Protein AF-A0A958EWM7-F1 (afdb_monomer_lite)

Structure (mmCIF, N/CA/C/O backbone):
data_AF-A0A958EWM7-F1
#
_entry.id   AF-A0A958EWM7-F1
#
loop_
_atom_site.group_PDB
_atom_site.id
_atom_site.type_symbol
_atom_site.label_atom_id
_atom_site.label_alt_id
_atom_site.label_comp_id
_atom_site.label_asym_id
_atom_site.label_entity_id
_atom_site.label_seq_id
_atom_site.pdbx_PDB_ins_code
_atom_site.Cartn_x
_atom_site.Cartn_y
_atom_site.Cartn_z
_atom_site.occupancy
_atom_site.B_iso_or_equiv
_atom_site.auth_seq_id
_atom_site.auth_comp_id
_atom_site.auth_asym_id
_atom_site.auth_atom_id
_atom_site.pdbx_PDB_model_num
ATOM 1 N N . MET A 1 1 ? -17.833 -3.672 28.912 1.00 38.22 1 MET A N 1
ATOM 2 C CA . MET A 1 1 ? -17.807 -2.380 28.196 1.00 38.22 1 MET A CA 1
ATOM 3 C C . MET A 1 1 ? -17.198 -1.387 29.161 1.00 38.22 1 MET A C 1
ATOM 5 O O . MET A 1 1 ? -17.868 -1.022 30.110 1.00 38.22 1 MET A O 1
ATOM 9 N N . ASN A 1 2 ? -15.902 -1.096 29.023 1.00 42.12 2 ASN A N 1
ATOM 10 C CA . ASN A 1 2 ? -15.227 -0.139 29.900 1.00 42.12 2 ASN A CA 1
ATOM 11 C C . ASN A 1 2 ? -15.436 1.256 29.324 1.00 42.12 2 ASN A C 1
ATOM 13 O O . ASN A 1 2 ? -15.132 1.477 28.152 1.00 42.12 2 ASN A O 1
ATOM 17 N N . GLU A 1 3 ? -15.954 2.154 30.151 1.00 44.88 3 GLU A N 1
ATOM 18 C CA . GLU A 1 3 ? -16.098 3.570 29.844 1.00 44.88 3 GLU A CA 1
ATOM 19 C C . GLU A 1 3 ? -14.747 4.148 29.400 1.00 44.88 3 GLU A C 1
ATOM 21 O O . GLU A 1 3 ? -13.711 3.973 30.053 1.00 44.88 3 GLU A O 1
ATOM 26 N N . LEU A 1 4 ? -14.743 4.794 28.234 1.00 53.91 4 LEU A N 1
ATOM 27 C CA . LEU A 1 4 ? -13.591 5.508 27.702 1.00 53.91 4 LEU A CA 1
ATOM 28 C C . LEU A 1 4 ? -13.325 6.722 28.602 1.00 53.91 4 LEU A C 1
ATOM 30 O O . LEU A 1 4 ? -13.9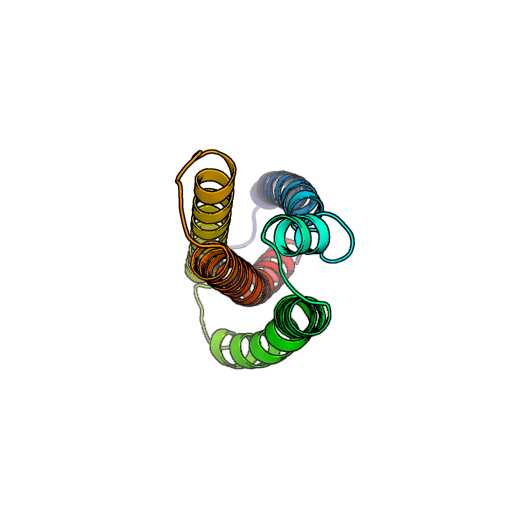23 7.777 28.439 1.00 53.91 4 LEU A O 1
ATOM 34 N N . ASN A 1 5 ? -12.415 6.570 29.565 1.00 54.00 5 ASN A N 1
ATOM 35 C CA . ASN A 1 5 ? -11.905 7.678 30.370 1.00 54.00 5 ASN A CA 1
ATOM 36 C C . ASN A 1 5 ? -11.412 8.801 29.427 1.00 54.00 5 ASN A C 1
ATOM 38 O O . ASN A 1 5 ? -10.575 8.538 28.561 1.00 54.00 5 ASN A O 1
ATOM 42 N N . HIS A 1 6 ? -11.920 10.032 29.564 1.00 53.91 6 HIS A N 1
ATOM 43 C CA . HIS A 1 6 ? -11.670 11.166 28.650 1.00 53.91 6 HIS A CA 1
ATOM 44 C C . HIS A 1 6 ? -10.177 11.412 28.334 1.00 53.91 6 HIS A C 1
ATOM 46 O O . HIS A 1 6 ? -9.834 11.881 27.248 1.00 53.91 6 HIS A O 1
ATOM 52 N N . GLN A 1 7 ? -9.269 11.045 29.244 1.00 55.31 7 GLN A N 1
ATOM 53 C CA . GLN A 1 7 ? -7.817 11.123 29.035 1.00 55.31 7 GLN A CA 1
ATOM 54 C C . GLN A 1 7 ? -7.290 10.115 27.993 1.00 55.31 7 GLN A C 1
ATOM 56 O O . GLN A 1 7 ? -6.385 10.434 27.219 1.00 55.31 7 GLN A O 1
ATOM 61 N N . ASN A 1 8 ? -7.887 8.921 27.913 1.00 60.78 8 ASN A N 1
ATOM 62 C CA . ASN A 1 8 ? -7.551 7.921 26.897 1.00 60.78 8 ASN A CA 1
ATOM 63 C C . ASN A 1 8 ? -7.997 8.373 25.501 1.00 60.78 8 ASN A C 1
ATOM 65 O O . ASN A 1 8 ? -7.302 8.096 24.527 1.00 60.78 8 ASN A O 1
ATOM 69 N N . SER A 1 9 ? -9.109 9.111 25.401 1.00 65.12 9 SER A N 1
ATOM 70 C CA . SER A 1 9 ? -9.612 9.654 24.130 1.00 65.12 9 SER A CA 1
ATOM 71 C C . SER A 1 9 ? -8.621 10.643 23.495 1.00 65.12 9 SER A C 1
ATOM 73 O O . SER A 1 9 ? -8.247 10.474 22.336 1.00 65.12 9 SER A O 1
ATOM 75 N N . GLN A 1 10 ? -8.080 11.591 24.271 1.00 72.31 10 GLN A N 1
ATOM 76 C CA . GLN A 1 10 ? -7.091 12.569 23.783 1.00 72.31 10 GLN A CA 1
ATOM 77 C C . GLN A 1 10 ? -5.768 11.915 23.346 1.00 72.31 10 GLN A C 1
ATOM 79 O O . GLN A 1 10 ? -5.177 12.282 22.327 1.00 72.31 10 GLN A O 1
ATOM 84 N N . SER A 1 11 ? -5.304 10.908 24.094 1.00 73.44 11 SER A N 1
ATOM 85 C CA . SER A 1 11 ? -4.095 10.154 23.742 1.00 73.44 11 SER A CA 1
ATOM 86 C C . SER A 1 11 ? -4.296 9.333 22.462 1.00 73.44 11 SER A C 1
ATOM 88 O O . SER A 1 11 ? -3.484 9.416 21.537 1.00 73.44 11 SER A O 1
ATOM 90 N N . ASN A 1 12 ? -5.420 8.615 22.357 1.00 78.88 12 ASN A N 1
ATOM 91 C CA . ASN A 1 12 ? -5.798 7.859 21.161 1.00 78.88 12 ASN A CA 1
ATOM 92 C C . ASN A 1 12 ? -5.917 8.768 19.935 1.00 78.88 12 ASN A C 1
ATOM 94 O O . ASN A 1 12 ? -5.370 8.438 18.884 1.00 78.88 12 ASN A O 1
ATOM 98 N N . PHE A 1 13 ? -6.552 9.933 20.077 1.00 80.06 13 PHE A N 1
ATOM 99 C CA . PHE A 1 13 ? -6.662 10.925 19.011 1.00 80.06 13 PHE A CA 1
ATOM 100 C C . PHE A 1 13 ? -5.290 11.364 18.489 1.00 80.06 13 PHE A C 1
ATOM 102 O O . PHE A 1 13 ? -5.062 11.380 17.280 1.00 80.06 13 PHE A O 1
ATOM 109 N N . ARG A 1 14 ? -4.327 11.624 19.382 1.00 83.31 14 ARG A N 1
ATOM 110 C CA . ARG A 1 14 ? -2.956 11.969 18.982 1.00 83.31 14 ARG A CA 1
ATOM 111 C C . ARG A 1 14 ? -2.264 10.835 18.220 1.00 83.31 14 ARG A C 1
ATOM 113 O O . ARG A 1 14 ? -1.570 11.107 17.243 1.00 83.31 14 ARG A O 1
ATOM 120 N N . TYR A 1 15 ? -2.455 9.575 18.619 1.00 83.75 15 TYR A N 1
ATOM 121 C CA . TYR A 1 15 ? -1.929 8.430 17.862 1.00 83.75 15 TYR A CA 1
ATOM 122 C C . TYR A 1 15 ? -2.572 8.308 16.475 1.00 83.75 15 TYR A C 1
ATOM 124 O O . TYR A 1 15 ? -1.872 8.031 15.500 1.00 83.75 15 TYR A O 1
ATOM 132 N N . PHE A 1 16 ? -3.879 8.555 16.368 1.00 84.69 16 PHE A N 1
ATOM 133 C CA . PHE A 1 16 ? -4.582 8.581 15.086 1.00 84.69 16 PHE A CA 1
ATOM 134 C C . PHE A 1 16 ? -4.101 9.709 14.176 1.00 84.69 16 PHE A C 1
ATOM 136 O O . PHE A 1 16 ? -3.945 9.471 12.981 1.00 84.69 16 PHE A O 1
ATOM 143 N N . LEU A 1 17 ? -3.815 10.886 14.736 1.00 87.19 17 LEU A N 1
ATOM 144 C CA . LEU A 1 17 ? -3.278 12.032 14.004 1.00 87.19 17 LEU A CA 1
ATOM 145 C C . LEU A 1 17 ? -1.877 11.747 13.449 1.00 87.19 17 LEU A C 1
ATOM 147 O O . LEU A 1 17 ? -1.594 12.024 12.287 1.00 87.19 17 LEU A O 1
ATOM 151 N N . TRP A 1 18 ? -1.003 11.140 14.257 1.00 88.94 18 TRP A N 1
ATOM 152 C CA . TRP A 1 18 ? 0.306 10.703 13.773 1.00 88.94 18 TRP A CA 1
ATOM 153 C C . TRP A 1 18 ? 0.173 9.666 12.663 1.00 88.94 18 TRP A C 1
ATOM 155 O O . TRP A 1 18 ? 0.817 9.787 11.623 1.00 88.94 18 TRP A O 1
ATOM 165 N N . HIS A 1 19 ? -0.691 8.668 12.851 1.00 86.88 19 HIS A N 1
ATOM 166 C CA . HIS A 1 19 ? -0.934 7.658 11.830 1.00 86.88 19 HIS A CA 1
ATOM 167 C C . HIS A 1 19 ? -1.443 8.272 10.520 1.00 86.88 19 HIS A C 1
ATOM 169 O O . HIS A 1 19 ? -0.925 7.934 9.459 1.00 86.88 19 HIS A O 1
ATOM 175 N N . SER A 1 20 ? -2.424 9.177 10.578 1.00 87.00 20 SER A N 1
ATOM 176 C CA . SER A 1 20 ? -2.984 9.812 9.384 1.00 87.00 20 SER A CA 1
ATOM 177 C C . SER A 1 20 ? -1.970 10.711 8.677 1.00 87.00 20 SER A C 1
ATOM 179 O O . SER A 1 20 ? -1.929 10.709 7.450 1.00 87.00 20 SER A O 1
ATOM 181 N N . ALA A 1 21 ? -1.092 11.397 9.415 1.00 91.12 21 ALA A N 1
ATOM 182 C CA . ALA A 1 21 ? 0.007 12.164 8.832 1.00 91.12 21 ALA A CA 1
ATOM 183 C C . ALA A 1 21 ? 0.986 11.266 8.050 1.00 91.12 21 ALA A C 1
ATOM 185 O O . ALA A 1 21 ? 1.287 11.536 6.887 1.00 91.12 21 ALA A O 1
ATOM 186 N N . PHE A 1 22 ? 1.435 10.152 8.642 1.00 89.50 22 PHE A N 1
ATOM 187 C CA . PHE A 1 22 ? 2.297 9.186 7.944 1.00 89.50 22 PHE A CA 1
ATOM 188 C C . PHE A 1 22 ? 1.592 8.507 6.769 1.00 89.50 22 PHE A C 1
ATOM 190 O O . PHE A 1 22 ? 2.212 8.240 5.737 1.00 89.50 22 PHE A O 1
ATOM 197 N N . LEU A 1 23 ? 0.294 8.242 6.905 1.00 87.75 23 LEU A N 1
ATOM 198 C CA . LEU A 1 23 ? -0.522 7.702 5.829 1.00 87.75 23 LEU A CA 1
ATOM 199 C C . LEU A 1 23 ? -0.608 8.691 4.661 1.00 87.75 23 LEU A C 1
ATOM 201 O O . LEU A 1 23 ? -0.406 8.280 3.525 1.00 87.75 23 LEU A O 1
ATOM 205 N N . ALA A 1 24 ? -0.836 9.980 4.928 1.00 88.94 24 ALA A N 1
ATOM 206 C CA . ALA A 1 24 ? -0.865 11.019 3.902 1.00 88.94 24 ALA A CA 1
ATOM 207 C C . ALA A 1 24 ? 0.474 11.110 3.157 1.00 88.94 24 ALA A C 1
ATOM 209 O O . ALA A 1 24 ? 0.491 11.130 1.927 1.00 88.94 24 ALA A O 1
ATOM 210 N N . LEU A 1 25 ? 1.599 11.076 3.878 1.00 89.06 25 LEU A N 1
ATOM 211 C CA . LEU A 1 25 ? 2.929 11.016 3.263 1.00 89.06 25 LEU A CA 1
ATOM 212 C C . LEU A 1 25 ? 3.085 9.780 2.371 1.00 89.06 25 LEU A C 1
ATOM 214 O O . LEU A 1 25 ? 3.489 9.885 1.217 1.00 89.06 25 LEU A O 1
ATOM 218 N N . THR A 1 26 ? 2.711 8.610 2.884 1.00 87.81 26 THR A N 1
ATOM 219 C CA . THR A 1 26 ? 2.811 7.341 2.153 1.00 87.81 26 THR A CA 1
ATOM 220 C C . THR A 1 26 ? 1.964 7.338 0.879 1.00 87.81 26 THR A C 1
ATOM 222 O O . THR A 1 26 ? 2.403 6.826 -0.147 1.00 87.81 26 THR A O 1
ATOM 225 N N . THR A 1 27 ? 0.760 7.913 0.923 1.00 86.62 27 THR A N 1
ATOM 226 C CA . THR A 1 27 ? -0.127 8.010 -0.243 1.00 86.62 27 THR A CA 1
ATOM 227 C C . THR A 1 27 ? 0.474 8.891 -1.336 1.00 86.62 27 THR A C 1
ATOM 229 O O . THR A 1 27 ? 0.388 8.517 -2.497 1.00 86.62 27 THR A O 1
ATOM 232 N N . ASN A 1 28 ? 1.163 9.983 -0.985 1.00 88.44 28 ASN A N 1
ATOM 233 C CA . ASN A 1 28 ? 1.861 10.820 -1.970 1.00 88.44 28 ASN A CA 1
ATOM 234 C C . ASN A 1 28 ? 3.019 10.074 -2.658 1.00 88.44 28 ASN A C 1
ATOM 236 O O . ASN A 1 28 ? 3.222 10.214 -3.858 1.00 88.44 28 ASN A O 1
ATOM 240 N N . PHE A 1 29 ? 3.768 9.241 -1.928 1.00 85.94 29 PHE A N 1
ATOM 241 C CA . PHE A 1 29 ? 4.824 8.415 -2.533 1.00 85.94 29 PHE A CA 1
ATOM 242 C C . PHE A 1 29 ? 4.292 7.286 -3.418 1.00 85.94 29 PHE A C 1
ATOM 244 O O . PHE A 1 29 ? 5.030 6.755 -4.241 1.00 85.94 29 PHE A O 1
ATOM 251 N N . MET A 1 30 ? 3.030 6.906 -3.247 1.00 89.19 30 MET A N 1
ATOM 252 C CA . MET A 1 30 ? 2.368 5.855 -4.020 1.00 89.19 30 MET A CA 1
ATOM 253 C C . MET A 1 30 ? 1.256 6.429 -4.895 1.00 89.19 30 MET A C 1
ATOM 255 O O . MET A 1 30 ? 0.264 5.752 -5.170 1.00 89.19 30 MET A O 1
ATOM 259 N N . ASP A 1 31 ? 1.425 7.684 -5.305 1.00 88.88 31 ASP A N 1
ATOM 260 C CA . ASP A 1 31 ? 0.453 8.408 -6.099 1.00 88.88 31 ASP A CA 1
ATOM 261 C C . ASP A 1 31 ? 0.261 7.739 -7.468 1.00 88.88 31 ASP A C 1
ATOM 263 O O . ASP A 1 31 ? 1.221 7.439 -8.191 1.00 88.88 31 ASP A O 1
ATOM 267 N N . VAL A 1 32 ? -1.006 7.466 -7.784 1.00 85.94 32 VAL A N 1
ATOM 268 C CA . VAL A 1 32 ? -1.418 6.706 -8.971 1.00 85.94 32 VAL A CA 1
ATOM 269 C C . VAL A 1 32 ? -1.283 7.514 -10.259 1.00 85.94 32 VAL A C 1
ATOM 271 O O . VAL A 1 32 ? -1.183 6.919 -11.329 1.00 85.94 32 VAL A O 1
ATOM 274 N N . ASP A 1 33 ? -1.221 8.840 -10.156 1.00 86.81 33 ASP A N 1
ATOM 275 C CA . ASP A 1 33 ? -1.194 9.747 -11.301 1.00 86.81 33 ASP A CA 1
ATOM 276 C C . ASP A 1 33 ? 0.232 10.195 -11.655 1.00 86.81 33 ASP A C 1
ATOM 278 O O . ASP A 1 33 ? 0.503 10.581 -12.793 1.00 86.81 33 ASP A O 1
ATOM 282 N N . THR A 1 34 ? 1.173 10.104 -10.710 1.00 88.69 34 THR A N 1
ATOM 283 C CA . THR A 1 34 ? 2.530 10.645 -10.876 1.00 88.69 34 THR A CA 1
ATOM 284 C C . THR A 1 34 ? 3.632 9.612 -10.642 1.00 88.69 34 THR A C 1
ATOM 286 O O . THR A 1 34 ? 4.365 9.257 -11.572 1.00 88.69 34 THR A O 1
ATOM 289 N N . VAL A 1 35 ? 3.770 9.103 -9.415 1.00 89.75 35 VAL A N 1
ATOM 290 C CA . VAL A 1 35 ? 4.925 8.287 -9.014 1.00 89.75 35 VAL A CA 1
ATOM 291 C C . VAL A 1 35 ? 4.871 6.905 -9.648 1.00 89.75 35 VAL A C 1
ATOM 293 O O . VAL A 1 35 ? 5.843 6.469 -10.269 1.00 89.75 35 VAL A O 1
ATOM 296 N N . ILE A 1 36 ? 3.730 6.229 -9.528 1.00 89.38 36 ILE A N 1
ATOM 297 C CA . ILE A 1 36 ? 3.558 4.872 -10.041 1.00 89.38 36 ILE A CA 1
ATOM 298 C C . ILE A 1 36 ? 3.660 4.805 -11.575 1.00 89.38 36 ILE A C 1
ATOM 300 O O . ILE A 1 36 ? 4.409 3.952 -12.070 1.00 89.38 36 ILE A O 1
ATOM 304 N N . PRO A 1 37 ? 3.012 5.702 -12.347 1.00 89.75 37 PRO A N 1
ATOM 305 C CA . PRO A 1 37 ? 3.204 5.756 -13.792 1.00 89.75 37 PRO A CA 1
ATOM 306 C C . PRO A 1 37 ? 4.667 5.977 -14.180 1.00 89.75 37 PRO A C 1
ATOM 308 O O . PRO A 1 37 ? 5.189 5.269 -15.038 1.00 89.75 37 PRO A O 1
ATOM 311 N N . SER A 1 38 ? 5.364 6.902 -13.511 1.00 90.19 38 SER A N 1
ATOM 312 C CA . SER A 1 38 ? 6.782 7.182 -13.775 1.00 90.19 38 SER A CA 1
ATOM 313 C C . SER A 1 38 ? 7.669 5.953 -13.540 1.00 90.19 38 SER A C 1
ATOM 315 O O . SER A 1 38 ? 8.522 5.633 -14.370 1.00 90.19 38 SER A O 1
ATOM 317 N N . LEU A 1 39 ? 7.425 5.218 -12.451 1.00 89.94 39 LEU A N 1
ATOM 318 C CA . LEU A 1 39 ? 8.096 3.956 -12.120 1.00 89.94 39 LEU A CA 1
ATOM 319 C C . LEU A 1 39 ? 7.922 2.906 -13.224 1.00 89.94 39 LEU A C 1
ATOM 321 O O . LEU A 1 39 ? 8.900 2.317 -13.686 1.00 89.94 39 LEU A O 1
ATOM 325 N N . LEU A 1 40 ? 6.682 2.697 -13.671 1.00 92.12 40 LEU A N 1
ATOM 326 C CA . LEU A 1 40 ? 6.362 1.697 -14.684 1.00 92.12 40 LEU A CA 1
ATOM 327 C C . LEU A 1 40 ? 6.946 2.058 -16.057 1.00 92.12 40 LEU A C 1
ATOM 329 O O . LEU A 1 40 ? 7.525 1.199 -16.722 1.00 92.12 40 LEU A O 1
ATOM 333 N N . ILE A 1 41 ? 6.823 3.319 -16.481 1.00 91.38 41 ILE A N 1
ATOM 334 C CA . ILE A 1 41 ? 7.344 3.781 -17.776 1.00 91.38 41 ILE A CA 1
ATOM 335 C C . ILE A 1 41 ? 8.873 3.703 -17.806 1.00 91.38 41 ILE A C 1
ATOM 337 O O . ILE A 1 41 ? 9.436 3.224 -18.790 1.00 91.38 41 ILE A O 1
ATOM 341 N N . LYS A 1 42 ? 9.559 4.080 -16.718 1.00 88.88 42 LYS A N 1
ATOM 342 C CA . LYS A 1 42 ? 11.020 3.919 -16.608 1.00 88.88 42 LYS A CA 1
ATOM 343 C C . LYS A 1 42 ? 11.466 2.460 -16.686 1.00 88.88 42 LYS A C 1
ATOM 345 O O . LYS A 1 42 ? 12.526 2.189 -17.238 1.00 88.88 42 LYS A O 1
ATOM 350 N N . ALA A 1 43 ? 10.658 1.528 -16.183 1.00 88.06 43 ALA A N 1
ATOM 351 C CA . ALA A 1 43 ? 10.907 0.092 -16.308 1.00 88.06 43 ALA A CA 1
ATOM 352 C C . ALA A 1 43 ? 10.618 -0.467 -17.721 1.00 88.06 43 ALA A C 1
ATOM 354 O O . ALA A 1 43 ? 10.833 -1.653 -17.964 1.00 88.06 43 ALA A O 1
ATOM 355 N N . GLY A 1 44 ? 10.134 0.359 -18.657 1.00 89.94 44 GLY A N 1
ATOM 356 C CA . GLY A 1 44 ? 9.784 -0.045 -20.021 1.00 89.94 44 GLY A CA 1
ATOM 357 C C . GLY A 1 44 ? 8.350 -0.560 -20.177 1.00 89.94 44 GLY A C 1
ATOM 358 O O . GLY A 1 44 ? 8.060 -1.287 -21.126 1.00 89.94 44 GLY A O 1
ATOM 359 N N . GLY A 1 45 ? 7.453 -0.230 -19.244 1.00 90.06 45 GLY A N 1
ATOM 360 C CA . GLY A 1 45 ? 6.044 -0.602 -19.331 1.00 90.06 45 GLY A CA 1
ATOM 361 C C . GLY A 1 45 ? 5.289 0.151 -20.430 1.00 90.06 45 GLY A C 1
ATOM 362 O O . GLY A 1 45 ? 5.591 1.298 -20.753 1.00 90.06 45 GLY A O 1
ATOM 363 N N . SER A 1 46 ? 4.279 -0.503 -21.004 1.00 93.38 46 SER A N 1
ATOM 364 C CA . SER A 1 46 ? 3.401 0.071 -22.027 1.00 93.38 46 SER A CA 1
ATOM 365 C C . SER A 1 46 ? 2.174 0.753 -21.414 1.00 93.38 46 SER A C 1
ATOM 367 O O . SER A 1 46 ? 1.817 0.509 -20.260 1.00 93.38 46 SER A O 1
ATOM 369 N N . SER A 1 47 ? 1.456 1.548 -22.210 1.00 91.81 47 SER A N 1
ATOM 370 C CA . SER A 1 47 ? 0.194 2.181 -21.795 1.00 91.81 47 SER A CA 1
ATOM 371 C C . SER A 1 47 ? -0.877 1.167 -21.365 1.00 91.81 47 SER A C 1
ATOM 373 O O . SER A 1 47 ? -1.686 1.459 -20.490 1.00 91.81 47 SER A O 1
ATOM 375 N N . VAL A 1 48 ? -0.861 -0.044 -21.934 1.00 95.31 48 VAL A N 1
ATOM 376 C CA . VAL A 1 48 ? -1.769 -1.133 -21.533 1.00 95.31 48 VAL A CA 1
ATOM 377 C C . VAL A 1 48 ? -1.443 -1.616 -20.119 1.00 95.31 48 VAL A C 1
ATOM 379 O O . VAL A 1 48 ? -2.345 -1.770 -19.298 1.00 95.31 48 VAL A O 1
ATOM 382 N N . LEU A 1 49 ? -0.155 -1.808 -19.812 1.00 94.88 49 LEU A N 1
ATOM 383 C CA . LEU A 1 49 ? 0.285 -2.172 -18.464 1.00 94.88 49 LEU A CA 1
ATOM 384 C C . LEU A 1 49 ? -0.044 -1.067 -17.458 1.00 94.88 49 LEU A C 1
ATOM 386 O O . LEU A 1 49 ? -0.466 -1.371 -16.347 1.00 94.88 49 LEU A O 1
ATOM 390 N N . LEU A 1 50 ? 0.077 0.202 -17.854 1.00 94.12 50 LEU A N 1
ATOM 391 C CA . LEU A 1 50 ? -0.321 1.323 -17.006 1.00 94.12 50 LEU A CA 1
ATOM 392 C C . LEU A 1 50 ? -1.815 1.269 -16.665 1.00 94.12 50 LEU A C 1
ATOM 394 O O . LEU A 1 50 ? -2.173 1.343 -15.494 1.00 94.12 50 LEU A O 1
ATOM 398 N N . GLY A 1 51 ? -2.676 1.054 -17.665 1.00 94.00 51 GLY A N 1
ATOM 399 C CA . GLY A 1 51 ? -4.118 0.917 -17.446 1.00 94.00 51 GLY A CA 1
ATOM 400 C C . GLY A 1 51 ? -4.471 -0.234 -16.499 1.00 94.00 51 GLY A C 1
ATOM 401 O O . GLY A 1 51 ? -5.291 -0.063 -15.597 1.00 94.00 51 GLY A O 1
ATOM 402 N N . LEU A 1 52 ? -3.813 -1.390 -16.646 1.00 95.00 52 LEU A N 1
ATOM 403 C CA . LEU A 1 52 ? -3.984 -2.526 -15.732 1.00 95.00 52 LEU A CA 1
ATOM 404 C C . LEU A 1 52 ? -3.541 -2.192 -14.304 1.00 95.00 52 LEU A C 1
ATOM 406 O O . LEU A 1 52 ? -4.207 -2.574 -13.343 1.00 95.00 52 LEU A O 1
ATOM 410 N N . LEU A 1 53 ? -2.437 -1.464 -14.157 1.00 94.00 53 LEU A N 1
ATOM 411 C CA . LEU A 1 53 ? -1.914 -1.069 -12.856 1.00 94.00 53 LEU A CA 1
ATOM 412 C C . LEU A 1 53 ? -2.874 -0.118 -12.129 1.00 94.00 53 LEU A C 1
ATOM 414 O O . LEU A 1 53 ? -3.211 -0.355 -10.968 1.00 94.00 53 LEU A O 1
ATOM 418 N N . THR A 1 54 ? -3.394 0.893 -12.829 1.00 92.56 54 THR A N 1
ATOM 419 C CA . THR A 1 54 ? -4.431 1.796 -12.307 1.00 92.56 54 THR A CA 1
ATOM 420 C C . THR A 1 54 ? -5.707 1.032 -11.950 1.00 92.56 54 THR A C 1
ATOM 422 O O . THR A 1 54 ? -6.297 1.269 -10.892 1.00 92.56 54 THR A O 1
ATOM 425 N N . ALA A 1 55 ? -6.109 0.065 -12.781 1.00 94.69 55 ALA A N 1
ATOM 426 C CA . ALA A 1 55 ? -7.268 -0.779 -12.510 1.00 94.69 55 ALA A CA 1
ATOM 427 C C . ALA A 1 55 ? -7.102 -1.584 -11.213 1.00 94.69 55 AL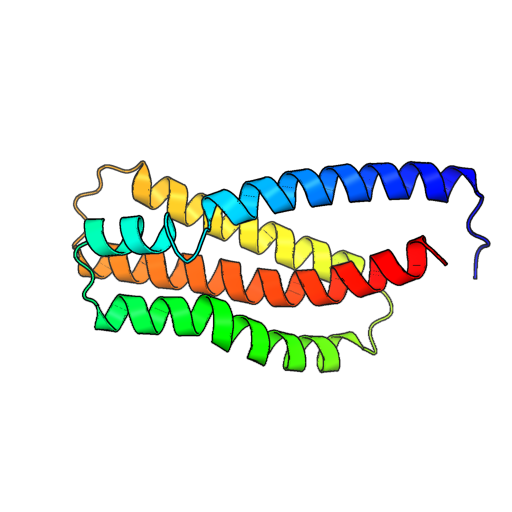A A C 1
ATOM 429 O O . ALA A 1 55 ? -8.056 -1.682 -10.447 1.00 94.69 55 ALA A O 1
ATOM 430 N N . ILE A 1 56 ? -5.906 -2.103 -10.914 1.00 94.19 56 ILE A N 1
ATOM 431 C CA . ILE A 1 56 ? -5.614 -2.772 -9.636 1.00 94.19 56 ILE A CA 1
ATOM 432 C C . ILE A 1 56 ? -5.688 -1.772 -8.479 1.00 94.19 56 ILE A C 1
ATOM 434 O O . ILE A 1 56 ? -6.370 -2.028 -7.485 1.00 94.19 56 ILE A O 1
ATOM 438 N N . MET A 1 57 ? -5.006 -0.633 -8.618 1.00 93.00 57 MET A N 1
ATOM 439 C CA . MET A 1 57 ? -4.856 0.349 -7.545 1.00 93.00 57 MET A CA 1
ATOM 440 C C . MET A 1 57 ? -6.179 0.955 -7.091 1.00 93.00 57 MET A C 1
ATOM 442 O O . MET A 1 57 ? -6.376 1.122 -5.890 1.00 93.00 57 MET A O 1
ATOM 446 N N . VAL A 1 58 ? -7.063 1.281 -8.035 1.00 92.19 58 VAL A N 1
ATOM 447 C CA . VAL A 1 58 ? -8.332 1.964 -7.757 1.00 92.19 58 VAL A CA 1
ATOM 448 C C . VAL A 1 58 ? -9.487 0.970 -7.776 1.00 92.19 58 VAL A C 1
ATOM 450 O O . VAL A 1 58 ? -10.208 0.828 -6.787 1.00 92.19 58 VAL A O 1
ATOM 453 N N . GLY A 1 59 ? -9.651 0.249 -8.887 1.00 92.25 59 GLY A N 1
ATOM 454 C CA . GLY A 1 59 ? -10.764 -0.679 -9.084 1.00 92.25 59 GLY A CA 1
ATOM 455 C C . GLY A 1 59 ? -10.648 -1.908 -8.187 1.00 92.25 59 GLY A C 1
ATOM 456 O O . GLY A 1 59 ? -11.557 -2.202 -7.413 1.00 92.25 59 GLY A O 1
ATOM 457 N N . GLY A 1 60 ? -9.501 -2.586 -8.248 1.00 91.69 60 GLY A N 1
ATOM 458 C CA . GLY A 1 60 ? -9.193 -3.761 -7.441 1.00 91.69 60 GLY A CA 1
ATOM 459 C C . GLY A 1 60 ? -9.309 -3.459 -5.952 1.00 91.69 60 GLY A C 1
ATOM 460 O O . GLY A 1 60 ? -10.074 -4.126 -5.258 1.00 91.69 60 GLY A O 1
ATOM 461 N N . ALA A 1 61 ? -8.636 -2.410 -5.472 1.00 92.62 61 ALA A N 1
ATOM 462 C CA . ALA A 1 61 ? -8.746 -1.975 -4.079 1.00 92.62 61 ALA A CA 1
ATOM 463 C C . ALA A 1 61 ? -10.198 -1.791 -3.638 1.00 92.62 61 ALA A C 1
ATOM 465 O O . ALA A 1 61 ? -10.598 -2.350 -2.620 1.00 92.62 61 ALA A O 1
ATOM 466 N N . SER A 1 62 ? -10.992 -1.050 -4.415 1.00 92.88 62 SER A N 1
ATOM 467 C CA . SER A 1 62 ? -12.385 -0.744 -4.078 1.00 92.88 62 SER A CA 1
ATOM 468 C C . SER A 1 62 ? -13.254 -2.001 -4.036 1.00 92.88 62 SER A C 1
ATOM 470 O O . SER A 1 62 ? -14.036 -2.187 -3.104 1.00 92.88 62 SER A O 1
ATOM 472 N N . LEU A 1 63 ? -13.083 -2.903 -5.005 1.00 95.19 63 LEU A N 1
ATOM 473 C CA . LEU A 1 63 ? -13.812 -4.168 -5.058 1.00 95.19 63 LEU A CA 1
ATOM 474 C C . LEU A 1 63 ? -13.469 -5.063 -3.861 1.00 95.19 63 LEU A C 1
ATOM 476 O O . LEU A 1 63 ? -14.361 -5.546 -3.163 1.00 95.19 63 LEU A O 1
ATOM 480 N N . PHE A 1 64 ? -12.180 -5.243 -3.572 1.00 94.25 64 PHE A N 1
ATOM 481 C CA . PHE A 1 64 ? -11.747 -6.044 -2.429 1.00 94.25 64 PHE A CA 1
ATOM 482 C C . PHE A 1 64 ? -12.094 -5.387 -1.092 1.00 94.25 64 PHE A C 1
ATOM 484 O O . PHE A 1 64 ? -12.379 -6.096 -0.131 1.00 94.25 64 PHE A O 1
ATOM 491 N N . GLN A 1 65 ? -12.157 -4.055 -1.023 1.00 94.25 65 GLN A N 1
ATOM 492 C CA . GLN A 1 65 ? -12.611 -3.341 0.167 1.00 94.25 65 GLN A CA 1
ATOM 493 C C . GLN A 1 65 ? -14.030 -3.763 0.572 1.00 94.25 65 GLN A C 1
ATOM 495 O O . GLN A 1 65 ? -14.275 -3.963 1.760 1.00 94.25 65 GLN A O 1
ATOM 500 N N . LEU A 1 66 ? -14.944 -3.965 -0.387 1.00 93.88 66 LEU A N 1
ATOM 501 C CA . LEU A 1 66 ? -16.303 -4.459 -0.116 1.00 93.88 66 LEU A CA 1
ATOM 502 C C . LEU A 1 66 ? -16.285 -5.882 0.459 1.00 93.88 66 LEU A C 1
ATOM 504 O O . LEU A 1 66 ? -16.952 -6.166 1.456 1.00 93.88 66 LEU A O 1
ATOM 508 N N . VAL A 1 67 ? -15.470 -6.765 -0.124 1.00 93.94 67 VAL A N 1
ATOM 509 C CA . VAL A 1 67 ? -15.294 -8.144 0.359 1.00 93.94 67 VAL A CA 1
ATOM 510 C C . VAL A 1 67 ? -14.734 -8.150 1.784 1.00 93.94 67 VAL A C 1
ATOM 512 O O . VAL A 1 67 ? -15.252 -8.836 2.669 1.00 93.94 67 VAL A O 1
ATOM 515 N N . PHE A 1 68 ? -13.703 -7.344 2.038 1.00 93.19 68 PHE A N 1
ATOM 516 C CA . PHE A 1 68 ? -13.082 -7.219 3.352 1.00 93.19 68 PHE A CA 1
ATOM 517 C C . PHE A 1 68 ? -14.017 -6.589 4.384 1.00 93.19 68 PHE A C 1
ATOM 519 O O . PHE A 1 68 ? -14.008 -7.023 5.535 1.00 93.19 68 PHE A O 1
ATOM 526 N N . ALA A 1 69 ? -14.859 -5.630 3.990 1.00 91.25 69 ALA A N 1
ATOM 527 C CA . ALA A 1 69 ? -15.897 -5.064 4.846 1.00 91.25 69 ALA A CA 1
ATOM 528 C C . ALA A 1 69 ? -16.892 -6.131 5.314 1.00 91.25 69 ALA A C 1
ATOM 530 O O . ALA A 1 69 ? -17.151 -6.228 6.516 1.00 91.25 69 ALA A O 1
ATOM 531 N N . GLY A 1 70 ? -17.372 -6.988 4.409 1.00 90.44 70 GLY A N 1
ATOM 532 C CA . GLY A 1 70 ? -18.214 -8.131 4.771 1.00 90.44 70 GLY A CA 1
ATOM 533 C C . GLY A 1 70 ? -17.507 -9.089 5.736 1.00 90.44 70 GLY A C 1
ATOM 534 O O . GLY A 1 70 ? -18.030 -9.403 6.804 1.00 90.44 70 GLY A O 1
ATOM 535 N N . TYR A 1 71 ? -16.273 -9.487 5.415 1.00 89.12 71 TYR A N 1
ATOM 536 C CA . TYR A 1 71 ? -15.488 -10.417 6.235 1.00 89.12 71 TYR A CA 1
ATOM 537 C C . TYR A 1 71 ? -15.167 -9.881 7.645 1.00 89.12 71 TYR A C 1
ATOM 539 O O . TYR A 1 71 ? -15.183 -10.628 8.629 1.00 89.12 71 TYR A O 1
ATOM 547 N N . LEU A 1 72 ? -14.875 -8.583 7.767 1.00 88.19 72 LEU A N 1
ATOM 548 C CA . LEU A 1 72 ? -14.476 -7.947 9.025 1.00 88.19 72 LEU A CA 1
ATOM 549 C C . LEU A 1 72 ? -15.662 -7.485 9.883 1.00 88.19 72 LEU A C 1
ATOM 551 O O . LEU A 1 72 ? -15.469 -7.253 11.078 1.00 88.19 72 LEU A O 1
ATOM 555 N N . SER A 1 73 ? -16.871 -7.361 9.326 1.00 82.88 73 SER A N 1
ATOM 556 C CA . SER A 1 73 ? -18.059 -6.853 10.038 1.00 82.88 73 SER A CA 1
ATOM 557 C C . SER A 1 73 ? -18.397 -7.630 11.320 1.00 82.88 73 SER A C 1
ATOM 559 O O . SER A 1 73 ? -18.837 -7.022 12.289 1.00 82.88 73 SER A O 1
ATOM 561 N N . GLY A 1 74 ? -18.093 -8.932 11.389 1.00 77.75 74 GLY A N 1
ATOM 562 C CA . GLY A 1 74 ? -18.352 -9.777 12.568 1.00 77.75 74 GLY A CA 1
ATOM 563 C C . GLY A 1 74 ? -17.166 -10.000 13.519 1.00 77.75 74 GLY A C 1
ATOM 564 O O . GLY A 1 74 ? -17.264 -10.811 14.437 1.00 77.75 74 GLY A O 1
ATOM 565 N N . LYS A 1 75 ? -16.006 -9.365 13.298 1.00 84.56 75 LYS A N 1
ATOM 566 C CA . LYS A 1 75 ? -14.790 -9.635 14.089 1.00 84.56 75 LYS A CA 1
ATOM 567 C C . LYS A 1 75 ? -14.626 -8.632 15.239 1.00 84.56 75 LYS A C 1
ATOM 569 O O . LYS A 1 75 ? -14.531 -7.429 15.010 1.00 84.56 75 LYS A O 1
ATOM 574 N N . ASN A 1 76 ? -14.484 -9.147 16.466 1.00 69.94 76 ASN A N 1
ATOM 575 C CA . ASN A 1 76 ? -14.349 -8.339 17.690 1.00 69.94 76 ASN A CA 1
ATOM 576 C C . ASN A 1 76 ? -13.006 -7.587 17.807 1.00 69.94 76 ASN A C 1
ATOM 578 O O . ASN A 1 76 ? -12.964 -6.486 18.348 1.00 69.94 76 ASN A O 1
ATOM 582 N N . TYR A 1 77 ? -11.903 -8.140 17.282 1.00 74.88 77 TYR A N 1
ATOM 583 C CA . TYR A 1 77 ? -10.557 -7.563 17.432 1.00 74.88 77 TYR A CA 1
ATOM 584 C C . TYR A 1 77 ? -9.967 -7.100 16.094 1.00 74.88 77 TYR A C 1
ATOM 586 O O . TYR A 1 77 ? -9.149 -7.795 15.490 1.00 74.88 77 TYR A O 1
ATO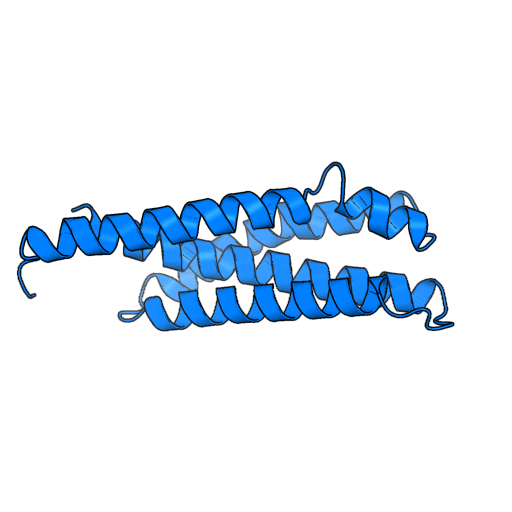M 594 N N . LYS A 1 78 ? -10.345 -5.896 15.640 1.00 83.00 78 LYS A N 1
ATOM 595 C CA . LYS A 1 78 ? -9.903 -5.356 14.336 1.00 83.00 78 LYS A CA 1
ATOM 596 C C . LYS A 1 78 ? -8.492 -4.757 14.326 1.00 83.00 78 LYS A C 1
ATOM 598 O O . LYS A 1 78 ? -7.876 -4.645 13.271 1.00 83.00 78 LYS A O 1
ATOM 603 N N . LYS A 1 79 ? -7.911 -4.481 15.502 1.00 85.00 79 LYS A N 1
ATOM 604 C CA . LYS A 1 79 ? -6.545 -3.932 15.629 1.00 85.00 79 LYS A CA 1
ATOM 605 C C . LYS A 1 79 ? -5.470 -4.835 15.008 1.00 85.00 79 LYS A C 1
ATOM 607 O O . LYS A 1 79 ? -4.547 -4.330 14.380 1.00 85.00 79 LYS A O 1
ATOM 612 N N . LYS A 1 80 ? -5.585 -6.162 15.151 1.00 87.06 80 LYS A N 1
ATOM 613 C CA . LYS A 1 80 ? -4.620 -7.111 14.558 1.00 87.06 80 LYS A CA 1
ATOM 614 C C . LYS A 1 80 ? -4.643 -7.059 13.029 1.00 87.06 80 LYS A C 1
ATOM 616 O O . LYS A 1 80 ? -3.591 -7.085 12.404 1.00 87.06 80 LYS A O 1
ATOM 621 N N . PHE A 1 81 ? -5.834 -6.938 12.447 1.00 89.12 81 PHE A N 1
ATOM 622 C CA . PHE A 1 81 ? -6.023 -6.838 11.001 1.00 89.12 81 PHE A CA 1
ATOM 623 C C . PHE A 1 81 ? -5.503 -5.510 10.444 1.00 89.12 81 PHE A C 1
ATOM 625 O O . PHE A 1 81 ? -4.831 -5.509 9.415 1.00 89.12 81 PHE A O 1
ATOM 632 N N . LEU A 1 82 ? -5.708 -4.409 11.176 1.00 89.69 82 LEU A N 1
ATOM 633 C CA . LEU A 1 82 ? -5.096 -3.120 10.856 1.00 89.69 82 LEU A CA 1
ATOM 634 C C . LEU A 1 82 ? -3.562 -3.220 10.811 1.00 89.69 82 LEU A C 1
ATOM 636 O O . LEU A 1 82 ? -2.951 -2.842 9.815 1.00 89.69 82 LEU A O 1
ATOM 640 N N . LEU A 1 83 ? -2.940 -3.764 11.865 1.00 90.50 83 LEU A N 1
ATOM 641 C CA . LEU A 1 83 ? -1.480 -3.907 11.933 1.00 90.50 83 LEU A CA 1
ATOM 642 C C . LEU A 1 83 ? -0.933 -4.836 10.846 1.00 90.50 83 LEU A C 1
ATOM 644 O O . LEU A 1 83 ? 0.104 -4.537 10.263 1.00 90.50 83 LEU A O 1
ATOM 648 N N . LEU A 1 84 ? -1.639 -5.927 10.535 1.00 92.50 84 LEU A N 1
ATOM 649 C CA . LEU A 1 84 ? -1.273 -6.819 9.437 1.00 92.50 84 LEU A CA 1
ATOM 650 C C . LEU A 1 84 ? -1.234 -6.061 8.103 1.00 92.50 84 LEU A C 1
ATOM 652 O O . LEU A 1 84 ? -0.240 -6.142 7.387 1.00 92.50 84 LEU A O 1
ATOM 656 N N . GLY A 1 85 ? -2.284 -5.296 7.791 1.00 92.62 85 GLY A N 1
ATOM 657 C CA . GLY A 1 85 ? -2.338 -4.512 6.559 1.00 92.62 85 GLY A CA 1
ATOM 658 C C . GLY A 1 85 ? -1.239 -3.448 6.490 1.00 92.62 85 GLY A C 1
ATOM 659 O O . GLY A 1 85 ? -0.582 -3.315 5.462 1.00 92.62 85 GLY A O 1
ATOM 660 N N . ILE A 1 86 ? -0.962 -2.749 7.596 1.00 92.25 86 ILE A N 1
ATOM 661 C CA . ILE A 1 86 ? 0.139 -1.773 7.672 1.00 92.25 86 ILE A CA 1
ATOM 662 C C . ILE A 1 86 ? 1.493 -2.447 7.419 1.00 92.25 86 ILE A C 1
ATOM 664 O O . ILE A 1 86 ? 2.271 -1.964 6.600 1.00 92.25 86 ILE A O 1
ATOM 668 N N . ASN A 1 87 ? 1.764 -3.580 8.070 1.00 93.50 87 ASN A N 1
ATOM 669 C CA . ASN A 1 87 ? 3.024 -4.304 7.900 1.00 93.50 87 ASN A CA 1
ATOM 670 C C . ASN A 1 87 ? 3.210 -4.798 6.459 1.00 93.50 87 ASN A C 1
ATOM 672 O O . ASN A 1 87 ? 4.311 -4.708 5.920 1.00 93.50 87 ASN A O 1
ATOM 676 N N . LEU A 1 88 ? 2.136 -5.258 5.810 1.00 94.69 88 LEU A N 1
ATOM 677 C CA . LEU A 1 88 ? 2.168 -5.638 4.397 1.00 94.69 88 LEU A CA 1
ATOM 678 C C . LEU A 1 88 ? 2.457 -4.443 3.479 1.00 94.69 88 LEU A C 1
ATOM 680 O O . LEU A 1 88 ? 3.222 -4.592 2.528 1.00 94.69 88 LEU A O 1
ATOM 684 N N . ARG A 1 89 ? 1.921 -3.248 3.772 1.00 93.50 89 ARG A N 1
ATOM 685 C CA . ARG A 1 89 ? 2.267 -2.026 3.019 1.00 93.50 89 ARG A CA 1
ATOM 686 C C . ARG A 1 89 ? 3.730 -1.650 3.192 1.00 93.50 89 ARG A C 1
ATOM 688 O O . ARG A 1 89 ? 4.376 -1.328 2.203 1.00 93.50 89 ARG A O 1
ATOM 695 N N . ILE A 1 90 ? 4.258 -1.719 4.414 1.00 93.50 90 ILE A N 1
ATOM 696 C CA . ILE A 1 90 ? 5.681 -1.458 4.680 1.00 93.50 90 ILE A CA 1
ATOM 697 C C . ILE A 1 90 ? 6.548 -2.446 3.898 1.00 93.50 90 ILE A C 1
ATOM 699 O O . ILE A 1 90 ? 7.498 -2.033 3.242 1.00 93.50 90 ILE A O 1
ATOM 703 N N . PHE A 1 91 ? 6.192 -3.733 3.906 1.00 95.00 91 PHE A N 1
ATOM 704 C CA . PHE A 1 91 ? 6.891 -4.752 3.127 1.00 95.00 91 PHE A CA 1
ATOM 705 C C . PHE A 1 91 ? 6.850 -4.463 1.619 1.00 95.00 91 PHE A C 1
ATOM 707 O O . PHE A 1 91 ? 7.880 -4.533 0.955 1.00 95.00 91 PHE A O 1
ATOM 714 N N . ALA A 1 92 ? 5.688 -4.083 1.082 1.00 94.19 92 ALA A N 1
ATOM 715 C CA . ALA A 1 92 ? 5.543 -3.727 -0.326 1.00 94.19 92 ALA A CA 1
ATOM 716 C C . ALA A 1 92 ? 6.378 -2.495 -0.710 1.00 94.19 92 ALA A C 1
ATOM 718 O O . ALA A 1 92 ? 7.054 -2.507 -1.735 1.00 94.19 92 ALA A O 1
ATOM 719 N N . LEU A 1 93 ? 6.380 -1.453 0.124 1.00 92.56 93 LEU A N 1
ATOM 720 C CA . LEU A 1 93 ? 7.211 -0.266 -0.083 1.00 92.56 93 LEU A CA 1
ATOM 721 C C . LEU A 1 93 ? 8.699 -0.598 -0.016 1.00 92.56 93 LEU A C 1
ATOM 723 O O . LEU A 1 93 ? 9.464 -0.112 -0.839 1.00 92.56 93 LEU A O 1
ATOM 727 N N . LEU A 1 94 ? 9.107 -1.439 0.935 1.00 93.38 94 LEU A N 1
ATOM 728 C CA . LEU A 1 94 ? 10.490 -1.885 1.066 1.00 93.38 94 LEU A CA 1
ATOM 729 C C . LEU A 1 94 ? 10.919 -2.679 -0.172 1.00 93.38 94 LEU A C 1
ATOM 731 O O . LEU A 1 94 ? 11.999 -2.435 -0.699 1.00 93.38 94 LEU A O 1
ATOM 735 N N . LEU A 1 95 ? 10.060 -3.564 -0.683 1.00 91.81 95 LEU A N 1
ATOM 736 C CA . LEU A 1 95 ? 10.301 -4.292 -1.928 1.00 91.81 95 LEU A CA 1
ATOM 737 C C . LEU A 1 95 ? 10.483 -3.338 -3.120 1.00 91.81 95 LEU A C 1
ATOM 739 O O . LEU A 1 95 ? 11.445 -3.481 -3.872 1.00 91.81 95 LEU A O 1
ATOM 743 N N . LEU A 1 96 ? 9.595 -2.351 -3.276 1.00 90.31 96 LEU A N 1
ATOM 744 C CA . LEU A 1 96 ? 9.680 -1.356 -4.352 1.00 90.31 96 LEU A CA 1
ATOM 745 C C . LEU A 1 96 ? 10.921 -0.459 -4.210 1.00 90.31 96 LEU A C 1
ATOM 747 O O . LEU A 1 96 ? 11.590 -0.171 -5.199 1.00 90.31 96 LEU A O 1
ATOM 751 N N . ALA A 1 97 ? 11.266 -0.057 -2.987 1.00 90.44 97 ALA A N 1
ATOM 752 C CA . ALA A 1 97 ? 12.457 0.736 -2.705 1.00 90.44 97 ALA A CA 1
ATOM 753 C C . ALA A 1 97 ? 13.744 -0.045 -3.003 1.00 90.44 97 ALA A C 1
ATOM 755 O O . ALA A 1 97 ? 14.652 0.500 -3.624 1.00 90.44 97 ALA A O 1
ATOM 756 N N . LEU A 1 98 ? 13.814 -1.325 -2.621 1.00 89.94 98 LEU A N 1
ATOM 757 C CA . LEU A 1 98 ? 14.938 -2.194 -2.971 1.00 89.94 98 LEU A CA 1
ATOM 758 C C . LEU A 1 98 ? 15.060 -2.354 -4.485 1.00 89.94 98 LEU A C 1
ATOM 760 O O . LEU A 1 98 ? 16.160 -2.248 -5.017 1.00 89.94 98 LEU A O 1
ATOM 764 N N . LEU A 1 99 ? 13.947 -2.549 -5.189 1.00 87.44 99 LEU A N 1
ATOM 765 C CA . LEU A 1 99 ? 13.939 -2.645 -6.646 1.00 87.44 99 LEU A CA 1
ATOM 766 C C . LEU A 1 99 ? 14.462 -1.369 -7.324 1.00 87.44 99 LEU A C 1
ATOM 768 O O . LEU A 1 99 ? 15.153 -1.463 -8.330 1.00 87.44 99 LEU A O 1
ATOM 772 N N . LEU A 1 100 ? 14.176 -0.192 -6.763 1.00 83.56 100 LEU A N 1
ATOM 773 C CA . LEU A 1 100 ? 14.691 1.087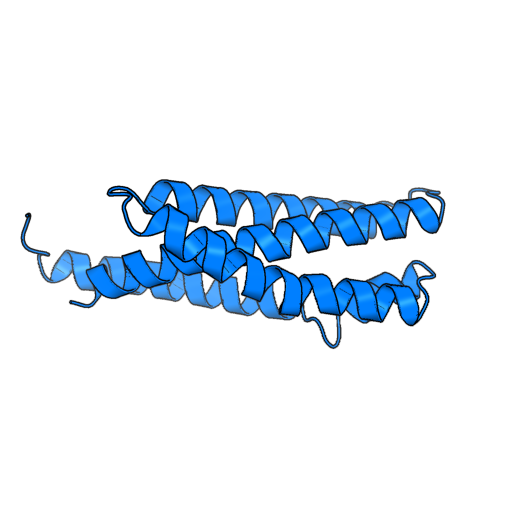 -7.263 1.00 83.56 100 LEU A CA 1
ATOM 774 C C . LEU A 1 100 ? 16.157 1.343 -6.904 1.00 83.56 100 LEU A C 1
ATOM 776 O O . LEU A 1 100 ? 16.885 1.949 -7.686 1.00 83.56 100 LEU A O 1
ATOM 780 N N . PHE A 1 101 ? 16.575 0.947 -5.703 1.00 84.56 101 PHE A N 1
ATOM 781 C CA . PHE A 1 101 ? 17.917 1.221 -5.191 1.00 84.56 101 PHE A CA 1
ATOM 782 C C . PHE A 1 101 ? 18.963 0.265 -5.759 1.00 84.56 101 PHE A C 1
ATOM 784 O O . PHE A 1 101 ? 20.138 0.603 -5.886 1.00 84.56 101 PHE A O 1
ATOM 791 N N . THR A 1 102 ? 18.550 -0.957 -6.069 1.00 78.38 102 THR A N 1
ATOM 792 C CA . THR A 1 102 ? 19.467 -1.973 -6.552 1.00 78.38 102 THR A CA 1
ATOM 793 C C . THR A 1 102 ? 19.699 -1.796 -8.055 1.00 78.38 102 THR A C 1
ATOM 795 O O . THR A 1 102 ? 18.791 -1.939 -8.866 1.00 78.38 102 THR A O 1
ATOM 798 N N . THR A 1 103 ? 20.946 -1.521 -8.453 1.00 61.84 103 THR A N 1
ATOM 799 C CA . THR A 1 103 ? 21.396 -1.515 -9.861 1.00 61.84 103 THR A CA 1
ATOM 800 C C . THR A 1 103 ? 21.501 -2.946 -10.408 1.00 61.84 103 THR A C 1
ATOM 802 O O . THR A 1 103 ? 22.510 -3.338 -10.992 1.00 61.84 103 THR A O 1
ATOM 805 N N . ILE A 1 104 ? 20.503 -3.793 -10.141 1.00 62.94 104 ILE A N 1
ATOM 806 C CA . ILE A 1 104 ? 20.513 -5.173 -10.622 1.00 62.94 104 ILE A CA 1
ATOM 807 C C . ILE A 1 104 ? 20.189 -5.130 -12.110 1.00 62.94 104 ILE A C 1
ATOM 809 O O . ILE A 1 104 ? 19.208 -4.514 -12.523 1.00 62.94 104 ILE A O 1
ATOM 813 N N . ALA A 1 105 ? 20.993 -5.831 -12.908 1.00 71.81 105 ALA A N 1
ATOM 814 C CA . ALA A 1 105 ? 20.727 -6.112 -14.315 1.00 71.81 105 ALA A CA 1
ATOM 815 C C . ALA A 1 105 ? 19.539 -7.090 -14.474 1.00 71.81 105 ALA A C 1
ATOM 817 O O . ALA A 1 105 ? 19.673 -8.170 -15.047 1.00 71.81 105 ALA A O 1
ATOM 818 N N . LEU A 1 106 ? 18.380 -6.753 -13.900 1.00 80.06 106 LEU A N 1
ATOM 819 C CA . LEU A 1 106 ? 17.132 -7.472 -14.125 1.00 80.06 106 LEU A CA 1
ATOM 820 C C . LEU A 1 106 ? 16.616 -7.145 -15.523 1.00 80.06 106 LEU A C 1
ATOM 822 O O . LEU A 1 106 ? 16.758 -6.025 -16.012 1.00 80.06 106 LEU A O 1
ATOM 826 N N . SER A 1 107 ? 15.967 -8.119 -16.158 1.00 87.31 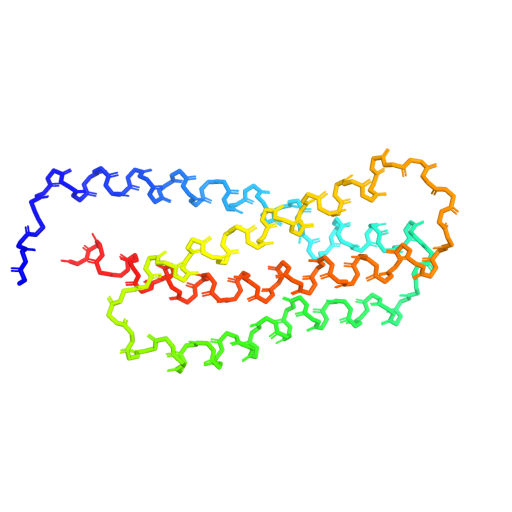107 SER A N 1
ATOM 827 C CA . SER A 1 107 ? 15.219 -7.841 -17.378 1.00 87.31 107 SER A CA 1
ATOM 828 C C . SER A 1 107 ? 14.036 -6.921 -17.068 1.00 87.31 107 SER A C 1
ATOM 830 O O . SER A 1 107 ? 13.400 -7.035 -16.017 1.00 87.31 107 SER A O 1
ATOM 832 N N . ASN A 1 108 ? 13.696 -6.044 -18.013 1.00 87.44 108 ASN A N 1
ATOM 833 C CA . ASN A 1 108 ? 12.572 -5.110 -17.886 1.00 87.44 108 ASN A CA 1
ATOM 834 C C . ASN A 1 108 ? 11.274 -5.818 -17.457 1.00 87.44 108 ASN A C 1
ATOM 836 O O . ASN A 1 108 ? 10.545 -5.328 -16.598 1.00 87.44 108 ASN A O 1
ATOM 840 N N . SER A 1 109 ? 11.016 -7.020 -17.982 1.00 89.50 109 SER A N 1
ATOM 841 C CA . SER A 1 109 ? 9.850 -7.832 -17.619 1.00 89.50 109 SER A CA 1
ATOM 842 C C . SER A 1 109 ? 9.819 -8.230 -16.139 1.00 89.50 109 SER A C 1
ATOM 844 O O . SER A 1 109 ? 8.748 -8.213 -15.536 1.00 89.50 109 SER A O 1
ATOM 846 N N . LEU A 1 110 ? 10.967 -8.563 -15.537 1.00 90.69 110 LEU A N 1
ATOM 847 C CA . LEU A 1 110 ? 11.040 -8.898 -14.111 1.00 90.69 110 LEU A CA 1
ATOM 848 C C . LEU A 1 110 ? 10.815 -7.664 -13.239 1.00 90.69 110 LEU A C 1
ATOM 850 O O . LEU A 1 110 ? 10.085 -7.742 -12.255 1.00 90.69 110 LEU A O 1
ATOM 854 N N . ILE A 1 111 ? 11.385 -6.520 -13.624 1.00 91.12 111 ILE A N 1
ATOM 855 C CA . ILE A 1 111 ? 11.178 -5.248 -12.919 1.00 91.12 111 ILE A CA 1
ATOM 856 C C . ILE A 1 111 ? 9.686 -4.896 -12.912 1.00 91.12 111 ILE A C 1
ATOM 858 O O . ILE A 1 111 ? 9.113 -4.640 -11.855 1.00 91.12 111 ILE A O 1
ATOM 862 N N . ILE A 1 112 ? 9.034 -4.965 -14.076 1.00 92.62 112 ILE A N 1
ATOM 863 C CA . ILE A 1 112 ? 7.592 -4.730 -14.212 1.00 92.62 112 ILE A CA 1
ATOM 864 C C . ILE A 1 112 ? 6.793 -5.711 -13.345 1.00 92.62 112 ILE A C 1
ATOM 866 O O . ILE A 1 112 ? 5.881 -5.289 -12.637 1.00 92.62 112 ILE A O 1
ATOM 870 N N . LEU A 1 113 ? 7.139 -7.002 -13.344 1.00 93.31 113 LEU A N 1
ATOM 871 C CA . LEU A 1 113 ? 6.456 -8.000 -12.518 1.00 93.31 113 LEU A CA 1
ATOM 872 C C . LEU A 1 113 ? 6.531 -7.654 -11.023 1.00 93.31 113 LEU A C 1
ATOM 874 O O . LEU A 1 113 ? 5.515 -7.692 -10.331 1.00 93.31 113 LEU A O 1
ATOM 878 N N . PHE A 1 114 ? 7.709 -7.284 -10.522 1.00 92.50 114 PHE A N 1
ATOM 879 C CA . PHE A 1 114 ? 7.877 -6.887 -9.124 1.00 92.50 114 PHE A CA 1
ATOM 880 C C . PHE A 1 114 ? 7.156 -5.577 -8.790 1.00 92.50 114 PHE A C 1
ATOM 882 O O . PHE A 1 114 ? 6.589 -5.473 -7.703 1.00 92.50 114 PHE A O 1
ATOM 889 N N . ILE A 1 115 ? 7.109 -4.616 -9.720 1.00 92.94 115 ILE A N 1
ATOM 890 C CA . ILE A 1 115 ? 6.287 -3.404 -9.588 1.00 92.94 115 ILE A CA 1
ATOM 891 C C . ILE A 1 115 ? 4.813 -3.792 -9.413 1.00 92.94 115 ILE A C 1
ATOM 893 O O . ILE A 1 115 ? 4.170 -3.358 -8.458 1.00 92.94 115 ILE A O 1
ATOM 897 N N . PHE A 1 116 ? 4.293 -4.670 -10.275 1.00 94.62 116 PHE A N 1
ATOM 898 C CA . PHE A 1 116 ? 2.917 -5.160 -10.187 1.00 94.62 116 PHE A CA 1
ATOM 899 C C . PHE A 1 116 ? 2.637 -5.891 -8.874 1.00 94.62 116 PHE A C 1
ATOM 901 O O . PHE A 1 116 ? 1.616 -5.626 -8.238 1.00 94.62 116 PHE A O 1
ATOM 908 N N . LEU A 1 117 ? 3.530 -6.782 -8.441 1.00 94.62 117 LEU A N 1
ATOM 909 C CA . LEU A 1 117 ? 3.386 -7.501 -7.174 1.00 94.62 117 LEU A CA 1
ATOM 910 C C . LEU A 1 117 ? 3.401 -6.540 -5.982 1.00 94.62 117 LEU A C 1
ATOM 912 O O . LEU A 1 117 ? 2.503 -6.597 -5.143 1.00 94.62 117 LEU A O 1
ATOM 916 N N . GLY A 1 118 ? 4.373 -5.626 -5.931 1.00 94.38 118 GLY A N 1
ATOM 917 C CA . GLY A 1 118 ? 4.487 -4.630 -4.869 1.00 94.38 118 GLY A CA 1
ATOM 918 C C . GLY A 1 118 ? 3.242 -3.750 -4.780 1.00 94.38 118 GLY A C 1
ATOM 919 O O . GLY A 1 118 ? 2.653 -3.613 -3.709 1.00 94.38 118 GLY A O 1
ATOM 920 N N . ILE A 1 119 ? 2.774 -3.222 -5.911 1.00 94.38 119 ILE A N 1
ATOM 921 C CA . ILE A 1 119 ? 1.591 -2.356 -5.962 1.00 94.38 119 ILE A CA 1
ATOM 922 C C . ILE A 1 119 ? 0.314 -3.122 -5.625 1.00 94.38 119 ILE A C 1
ATOM 924 O O . ILE A 1 119 ? -0.515 -2.608 -4.876 1.00 94.38 119 ILE A O 1
ATOM 928 N N . SER A 1 120 ? 0.163 -4.357 -6.104 1.00 95.00 120 SER A N 1
ATOM 929 C CA . SER A 1 120 ? -0.996 -5.194 -5.774 1.00 95.00 120 SER A CA 1
ATOM 930 C C . SER A 1 120 ? -1.062 -5.471 -4.274 1.00 95.00 120 SER A C 1
ATOM 932 O O . SER A 1 120 ? -2.102 -5.263 -3.651 1.00 95.00 120 SER A O 1
ATOM 934 N N . VAL A 1 121 ? 0.060 -5.873 -3.663 1.00 95.81 121 VAL A N 1
ATOM 935 C CA . VAL A 1 121 ? 0.135 -6.105 -2.213 1.00 95.81 121 VAL A CA 1
ATOM 936 C C . VAL A 1 121 ? -0.154 -4.815 -1.453 1.00 95.81 121 VAL A C 1
ATOM 938 O O . VAL A 1 121 ? -0.970 -4.824 -0.532 1.00 95.81 121 VAL A O 1
ATOM 941 N N . PHE A 1 122 ? 0.457 -3.695 -1.843 1.00 94.75 122 PHE A N 1
ATOM 942 C CA . PHE A 1 122 ? 0.237 -2.397 -1.208 1.00 94.75 122 PHE A CA 1
ATOM 943 C C . PHE A 1 122 ? -1.229 -1.943 -1.283 1.00 94.75 122 PHE A C 1
ATOM 945 O O . PHE A 1 122 ? -1.796 -1.501 -0.285 1.00 94.75 122 PHE A O 1
ATOM 952 N N . SER A 1 123 ? -1.847 -2.078 -2.454 1.00 94.31 123 SER A N 1
ATOM 953 C CA . SER A 1 123 ? -3.220 -1.657 -2.728 1.00 94.31 123 SER A CA 1
ATOM 954 C C . SER A 1 123 ? -4.238 -2.506 -1.957 1.00 94.31 123 SER A C 1
ATOM 956 O O . SER A 1 123 ? -5.052 -1.970 -1.200 1.00 94.31 123 SER A O 1
ATOM 958 N N . LEU A 1 124 ? -4.137 -3.836 -2.046 1.00 95.31 124 LEU A N 1
ATOM 959 C CA . LEU A 1 124 ? -5.056 -4.756 -1.369 1.00 95.31 124 LEU A CA 1
ATOM 960 C C . LEU A 1 124 ? -4.911 -4.702 0.156 1.00 95.31 124 LEU A C 1
ATOM 962 O O . LEU A 1 124 ? -5.909 -4.683 0.879 1.00 95.31 124 LEU A O 1
ATOM 966 N N . SER A 1 125 ? -3.679 -4.630 0.664 1.00 94.81 125 SER A N 1
ATOM 967 C CA . SER A 1 125 ? -3.448 -4.457 2.102 1.00 94.81 125 SER A CA 1
ATOM 968 C C . SER A 1 125 ? -3.928 -3.094 2.603 1.00 94.81 125 SER A C 1
ATOM 970 O O . SER A 1 125 ? -4.426 -3.007 3.725 1.00 94.81 125 SER A O 1
ATOM 972 N N . GLY A 1 126 ? -3.853 -2.050 1.770 1.00 92.62 126 GLY A N 1
ATOM 973 C CA . GLY A 1 126 ? -4.454 -0.744 2.024 1.00 92.62 126 GLY A CA 1
ATOM 974 C C . GLY A 1 126 ? -5.970 -0.820 2.172 1.00 92.62 126 GLY A C 1
ATOM 975 O O . GLY A 1 126 ? -6.494 -0.363 3.185 1.00 92.62 126 GLY A O 1
ATOM 976 N N . ALA A 1 127 ? -6.661 -1.465 1.228 1.00 93.88 127 ALA A N 1
ATOM 977 C CA . ALA A 1 127 ? -8.105 -1.692 1.304 1.00 93.88 127 ALA A CA 1
ATOM 978 C C . ALA A 1 127 ? -8.497 -2.447 2.588 1.00 93.88 127 ALA A C 1
ATOM 980 O O . ALA A 1 127 ? -9.418 -2.048 3.302 1.00 93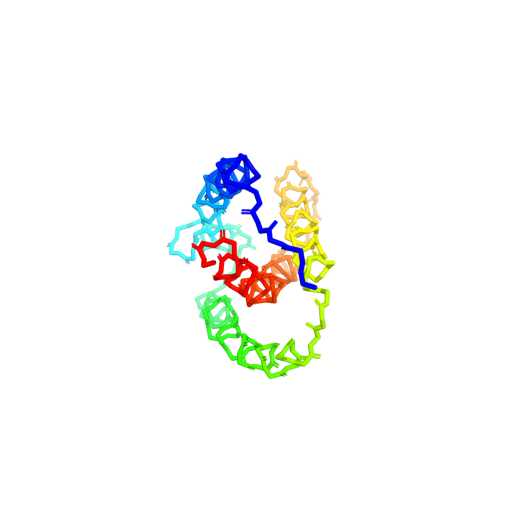.88 127 ALA A O 1
ATOM 981 N N . PHE A 1 128 ? -7.749 -3.497 2.932 1.00 93.62 128 PHE A N 1
ATOM 982 C CA . PHE A 1 128 ? -7.967 -4.289 4.143 1.00 93.62 128 PHE A CA 1
ATOM 983 C C . PHE A 1 128 ? -7.742 -3.491 5.440 1.00 93.62 128 PHE A C 1
ATOM 985 O O . PHE A 1 128 ? -8.562 -3.526 6.366 1.00 93.62 128 PHE A O 1
ATOM 992 N N . ALA A 1 129 ? -6.637 -2.743 5.504 1.00 92.62 129 ALA A N 1
ATOM 993 C CA . ALA A 1 129 ? -6.301 -1.882 6.632 1.00 92.62 129 ALA A CA 1
ATOM 994 C C . ALA A 1 129 ? -7.332 -0.763 6.805 1.00 92.62 129 ALA A C 1
ATOM 996 O O . ALA A 1 129 ? -7.740 -0.497 7.932 1.00 92.62 129 ALA A O 1
ATOM 997 N N . ASN A 1 130 ? -7.789 -0.151 5.709 1.00 91.38 130 ASN A N 1
ATOM 998 C CA . ASN A 1 130 ? -8.728 0.968 5.727 1.00 91.38 130 ASN A CA 1
ATOM 999 C C . ASN A 1 130 ? -10.068 0.587 6.373 1.00 91.38 130 ASN A C 1
ATOM 1001 O O . ASN A 1 130 ? -10.552 1.295 7.253 1.00 91.38 130 ASN A O 1
ATOM 1005 N N . VAL A 1 131 ? -10.624 -0.580 6.024 1.00 92.25 131 VAL A N 1
ATOM 1006 C CA . VAL A 1 131 ? -11.851 -1.102 6.658 1.00 92.25 131 VAL A CA 1
ATOM 1007 C C . VAL A 1 131 ? -11.678 -1.228 8.171 1.00 92.25 131 VAL A C 1
ATOM 1009 O O . VAL A 1 131 ? -12.546 -0.828 8.946 1.00 92.25 131 VAL A O 1
ATOM 1012 N N . SER A 1 132 ? -10.541 -1.775 8.605 1.00 89.94 132 SER A N 1
ATOM 1013 C CA . SER A 1 132 ? -10.244 -1.930 10.030 1.00 89.94 132 SER A CA 1
ATOM 1014 C C . SER A 1 132 ? -10.011 -0.580 10.715 1.00 89.94 132 SER A C 1
ATOM 1016 O O . SER A 1 132 ? -10.440 -0.392 11.849 1.00 89.94 132 SER A O 1
ATOM 1018 N N . TYR A 1 133 ? -9.349 0.359 10.037 1.00 88.88 133 TYR A N 1
ATOM 1019 C CA . TYR A 1 133 ? -9.042 1.695 10.541 1.00 88.88 133 TYR A CA 1
ATOM 1020 C C . TYR A 1 133 ? -10.310 2.505 10.814 1.00 88.88 133 TYR A C 1
ATOM 1022 O O . TYR A 1 133 ? -10.480 2.992 11.930 1.00 88.88 133 TYR A O 1
ATOM 1030 N N . ILE A 1 134 ? -11.221 2.590 9.839 1.00 88.88 134 ILE A N 1
ATOM 1031 C CA . ILE A 1 134 ? -12.479 3.340 9.966 1.00 88.88 134 ILE A CA 1
ATOM 1032 C C . ILE A 1 134 ? -13.357 2.777 11.090 1.00 88.88 134 ILE A C 1
ATOM 1034 O O . ILE A 1 134 ? -13.924 3.547 11.861 1.00 88.88 134 ILE A O 1
ATOM 1038 N N . ASP A 1 135 ? -13.419 1.452 11.252 1.00 86.69 135 ASP A N 1
ATOM 1039 C CA . ASP A 1 135 ? -14.174 0.834 12.351 1.00 86.69 135 ASP A CA 1
ATOM 1040 C C . ASP A 1 135 ? -13.607 1.187 13.735 1.00 86.69 135 ASP A C 1
ATOM 1042 O O . ASP A 1 135 ? -14.362 1.503 14.655 1.00 86.69 135 ASP A O 1
ATOM 1046 N N . ILE A 1 136 ? -12.278 1.147 13.896 1.00 86.00 136 ILE A N 1
ATOM 1047 C CA . ILE A 1 136 ? -11.630 1.484 15.172 1.00 86.00 136 ILE A CA 1
ATOM 1048 C C . ILE A 1 136 ? -11.761 2.985 15.449 1.00 86.00 136 ILE A C 1
ATOM 1050 O O . ILE A 1 136 ? -12.043 3.369 16.584 1.00 86.00 136 ILE A O 1
ATOM 1054 N N . LEU A 1 137 ? -11.580 3.826 14.429 1.00 84.19 137 LEU A N 1
ATOM 1055 C CA . LEU A 1 137 ? -11.715 5.275 14.540 1.00 84.19 137 LEU A CA 1
ATOM 1056 C C . LEU A 1 137 ? -13.138 5.659 14.967 1.00 84.19 137 LEU A C 1
ATOM 1058 O O . LEU A 1 137 ? -13.299 6.415 15.922 1.00 84.19 137 LEU A O 1
ATOM 1062 N N . GLY A 1 138 ? -14.163 5.069 14.340 1.00 82.50 138 GLY A N 1
ATOM 1063 C CA . GLY A 1 138 ? -15.567 5.306 14.690 1.00 82.50 138 GLY A CA 1
ATOM 1064 C C . GLY A 1 138 ? -15.887 4.976 16.151 1.00 82.50 138 GLY A C 1
ATOM 1065 O O . GLY A 1 138 ? -16.563 5.753 16.817 1.00 82.50 138 GLY A O 1
ATOM 1066 N N . LYS A 1 139 ? -15.323 3.881 16.678 1.00 79.31 139 LYS A N 1
ATOM 1067 C CA . LYS A 1 139 ? -15.454 3.458 18.088 1.00 79.31 139 LYS A CA 1
ATOM 1068 C C . LYS A 1 139 ? -14.587 4.240 19.081 1.00 79.31 139 LYS A C 1
ATOM 1070 O O . LYS A 1 139 ? -14.685 3.993 20.275 1.00 79.31 139 LYS A O 1
ATOM 1075 N N . SER A 1 140 ? -13.660 5.068 18.600 1.00 71.00 140 SER A N 1
ATOM 1076 C CA . SER A 1 140 ? -12.753 5.851 19.456 1.00 71.00 140 SER A CA 1
ATOM 1077 C C . SER A 1 140 ? -13.221 7.296 19.640 1.00 71.00 140 SER A C 1
ATOM 1079 O O . SER A 1 140 ? -12.747 7.971 20.552 1.00 71.00 140 SER A O 1
ATOM 1081 N N . ILE A 1 141 ? -14.088 7.775 18.741 1.00 67.50 141 ILE A N 1
ATOM 1082 C CA . ILE A 1 141 ? -14.630 9.140 18.733 1.00 67.50 141 ILE A CA 1
ATOM 1083 C C . ILE A 1 141 ? -16.005 9.203 19.424 1.00 67.50 141 ILE A C 1
ATOM 1085 O O . ILE A 1 141 ? -16.323 10.237 20.005 1.00 67.50 141 ILE A O 1
ATOM 1089 N N . HIS A 1 142 ? -16.795 8.122 19.367 1.00 52.09 142 HIS A N 1
ATOM 1090 C CA . HIS A 1 142 ? -18.014 7.925 20.168 1.00 52.09 142 HIS A CA 1
ATOM 1091 C C . HIS A 1 142 ? -17.692 7.162 21.453 1.00 52.09 142 HIS A C 1
ATOM 1093 O O . HIS A 1 142 ? -18.297 7.497 22.492 1.00 52.09 142 HIS A O 1
#

Foldseek 3Di:
DDPDDVVNLVVVVVVVVVVVVVVVVLCVCVPLVPNLVVQLVVLVHDPVLSVVLSCLQPVVLVVLLVVLLVVCVPDPDLVVQLVVLVVQLVVLVVQLVCLVVDPDPDRSVVSSVSSSVSSNSNRNSCSRNVSSSVVVVVVSVD

Secondary structure (DSSP, 8-state):
-----HHHHHHHHHHHHHHHHHHHHHHHHT-TTTHHHHHHHHTT--HHHHHHHHIIIIIIHHHHHHHHHHHHTT-S-THHHHHHHHHHHHHHHHHHHHHHH------HHHHHHHHHHHHHHHHHHHHHHHHHHHHHHHHHH-

Sequence (142 aa):
MNELNHQNSQSNFRYFLWHSAFLALTTNFMDVDTVIPSLLIKAGGSSVLLGLLTAIMVGGASLFQLVFAGYLSGKNYKKKFLLLGINLRIFALLLLALLLFTTIALSNSLIILFIFLGISVFSLSGAFANVSYIDILGKSIH

Radius of gyration: 17.58 Å; chains: 1; bounding box: 40×23×52 Å

pLDDT: mean 86.09, std 11.54, range [38.22, 95.81]